Protein AF-A0A929BD60-F1 (afdb_monomer)

Foldseek 3Di:
DDDDLAPVVLVVQLVVQVVVLVVDVVFVKKWKKDWDDDPNDIFIFIRINDDDPCDVPDPDGDDRVVRTDDDDPVRVVVVCCCLPVVDQDKDWDDDPNKTWIWGWDADPNDIMIIITIDDDPDDPPDD

Structure (mmCIF, N/CA/C/O backbone):
data_AF-A0A929BD60-F1
#
_entry.id   AF-A0A929BD60-F1
#
loop_
_atom_site.group_PDB
_atom_site.id
_atom_site.type_symbol
_atom_site.label_atom_id
_atom_site.label_alt_id
_atom_site.label_comp_id
_atom_site.label_asym_id
_atom_site.label_entity_id
_atom_site.label_seq_id
_atom_site.pdbx_PDB_ins_code
_atom_site.Cartn_x
_atom_site.Cartn_y
_atom_site.Cartn_z
_atom_site.occupancy
_atom_site.B_iso_or_equiv
_atom_site.auth_seq_id
_atom_site.auth_comp_id
_atom_site.auth_asym_id
_atom_site.auth_atom_id
_atom_site.pdbx_PDB_model_num
ATOM 1 N N . MET A 1 1 ? 1.551 -8.803 10.650 1.00 61.81 1 MET A N 1
ATOM 2 C CA . MET A 1 1 ? 1.518 -7.328 10.669 1.00 61.81 1 MET A CA 1
ATOM 3 C C . MET A 1 1 ? 0.085 -6.869 10.860 1.00 61.81 1 MET A C 1
ATOM 5 O O . MET A 1 1 ? -0.771 -7.232 10.063 1.00 61.81 1 MET A O 1
ATOM 9 N N . ASN A 1 2 ? -0.184 -6.130 11.936 1.00 77.44 2 ASN A N 1
ATOM 10 C CA . ASN A 1 2 ? -1.469 -5.470 12.154 1.00 77.44 2 ASN A CA 1
ATOM 11 C C . ASN A 1 2 ? -1.287 -4.021 11.723 1.00 77.44 2 ASN A C 1
ATOM 13 O O . ASN A 1 2 ? -0.598 -3.288 12.421 1.00 77.44 2 ASN A O 1
ATOM 17 N N . TYR A 1 3 ? -1.825 -3.646 10.563 1.00 88.81 3 TYR A N 1
ATOM 18 C CA . TYR A 1 3 ? -1.749 -2.261 10.113 1.00 88.81 3 TYR A CA 1
ATOM 19 C C . TYR A 1 3 ? -2.416 -1.334 11.134 1.00 88.81 3 TYR A C 1
ATOM 21 O O . TYR A 1 3 ? -3.535 -1.593 11.579 1.00 88.81 3 TYR A O 1
ATOM 29 N N . SER A 1 4 ? -1.713 -0.263 11.484 1.00 90.56 4 SER A N 1
ATOM 30 C CA . SER A 1 4 ? -2.240 0.883 12.208 1.00 90.56 4 SER A CA 1
ATOM 31 C C . SER A 1 4 ? -1.496 2.120 11.726 1.00 90.56 4 SER A C 1
ATOM 33 O O . SER A 1 4 ? -0.281 2.070 11.548 1.00 90.56 4 SER A O 1
ATOM 35 N N . PHE A 1 5 ? -2.197 3.236 11.520 1.00 91.50 5 PHE A N 1
ATOM 36 C CA . PHE A 1 5 ? -1.545 4.498 11.173 1.00 91.50 5 PHE A CA 1
ATOM 37 C C . PHE A 1 5 ? -0.968 5.158 12.436 1.00 91.50 5 PHE A C 1
ATOM 39 O O . PHE A 1 5 ? -1.465 6.180 12.907 1.00 91.50 5 PHE A O 1
ATOM 46 N N . THR A 1 6 ? 0.050 4.532 13.024 1.00 90.81 6 THR A N 1
ATOM 47 C CA . THR A 1 6 ? 0.807 5.052 14.169 1.00 90.81 6 THR A CA 1
ATOM 48 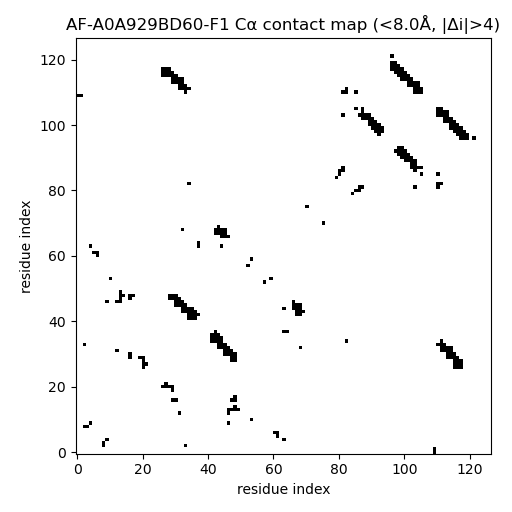C C . THR A 1 6 ? 2.265 5.222 13.790 1.00 90.81 6 THR A C 1
ATOM 50 O O . THR A 1 6 ? 2.789 4.501 12.945 1.00 90.81 6 THR A O 1
ATOM 53 N N . GLU A 1 7 ? 2.936 6.159 14.450 1.00 86.62 7 GLU A N 1
ATOM 54 C CA . GLU A 1 7 ? 4.363 6.403 14.254 1.00 86.62 7 GLU A CA 1
ATOM 55 C C . GLU A 1 7 ? 5.198 5.132 14.456 1.00 86.62 7 GLU A C 1
ATOM 57 O O . GLU A 1 7 ? 6.004 4.788 13.599 1.00 86.62 7 GLU A O 1
ATOM 62 N N . ASN A 1 8 ? 4.915 4.365 15.516 1.00 88.19 8 ASN A N 1
ATOM 63 C CA . ASN A 1 8 ? 5.600 3.101 15.785 1.00 88.19 8 ASN A CA 1
ATOM 64 C C . ASN A 1 8 ? 5.463 2.100 14.628 1.00 88.19 8 ASN A C 1
ATOM 66 O O . ASN A 1 8 ? 6.453 1.527 14.189 1.00 88.19 8 ASN A O 1
ATOM 70 N N . TRP A 1 9 ? 4.250 1.917 14.090 1.00 90.50 9 TRP A N 1
ATOM 71 C CA . TRP A 1 9 ? 4.035 0.991 12.975 1.00 90.50 9 TRP A CA 1
ATOM 72 C C . TRP A 1 9 ? 4.748 1.456 11.701 1.00 90.50 9 TRP A C 1
ATOM 74 O O . TRP A 1 9 ? 5.292 0.637 10.959 1.00 90.50 9 TRP A O 1
ATOM 84 N N . ILE A 1 10 ? 4.747 2.767 11.448 1.00 90.12 10 ILE A N 1
ATOM 85 C CA . ILE A 1 10 ? 5.425 3.374 10.299 1.00 90.12 10 ILE A CA 1
ATOM 86 C C . ILE A 1 10 ? 6.940 3.164 10.410 1.00 90.12 10 ILE A C 1
ATOM 88 O O . ILE A 1 10 ? 7.539 2.715 9.437 1.00 90.12 10 ILE A O 1
ATOM 92 N N . ASN A 1 11 ? 7.529 3.415 11.583 1.00 87.31 11 ASN A N 1
ATOM 93 C CA . ASN A 1 11 ? 8.962 3.238 11.835 1.00 87.31 11 ASN A CA 1
ATOM 94 C C . ASN A 1 11 ? 9.385 1.767 11.719 1.00 87.31 11 ASN A C 1
ATOM 96 O O . ASN A 1 11 ? 10.304 1.455 10.968 1.00 87.31 11 ASN A O 1
ATOM 100 N N . GLU A 1 12 ? 8.666 0.847 12.369 1.00 89.00 12 GLU A N 1
ATOM 101 C CA . GLU A 1 12 ? 8.934 -0.595 12.254 1.00 89.00 12 GLU A CA 1
ATOM 102 C C . GLU A 1 12 ? 8.835 -1.078 10.797 1.00 89.00 12 GLU A C 1
ATOM 104 O O . GLU A 1 12 ? 9.649 -1.876 10.327 1.00 89.00 12 GLU A O 1
ATOM 109 N N . THR A 1 13 ? 7.834 -0.593 10.055 1.00 90.25 13 THR A N 1
ATOM 110 C CA . THR A 1 13 ? 7.652 -0.959 8.645 1.00 90.25 13 THR A CA 1
ATOM 111 C C . THR A 1 13 ? 8.774 -0.398 7.774 1.00 90.25 13 THR A C 1
ATOM 113 O O . THR A 1 13 ? 9.263 -1.112 6.898 1.00 90.25 13 THR A O 1
ATOM 116 N N . ASP A 1 14 ? 9.213 0.841 8.011 1.00 88.62 14 ASP A N 1
ATOM 117 C CA . ASP A 1 14 ? 10.344 1.450 7.302 1.00 88.62 14 ASP A CA 1
ATOM 118 C C . ASP A 1 14 ? 11.640 0.655 7.514 1.00 88.62 14 ASP A C 1
ATOM 120 O O . ASP A 1 14 ? 12.310 0.308 6.538 1.00 88.62 14 ASP A O 1
ATOM 124 N N . GLU A 1 15 ? 11.947 0.277 8.759 1.00 87.75 15 GLU A N 1
ATOM 125 C CA . GLU A 1 15 ? 13.126 -0.527 9.095 1.00 87.75 15 GLU A CA 1
ATOM 126 C C . GLU A 1 15 ? 13.115 -1.887 8.389 1.00 87.75 15 GLU A C 1
ATOM 128 O O . GLU A 1 15 ? 14.107 -2.278 7.765 1.00 87.75 15 GLU A O 1
ATOM 133 N N . ILE A 1 16 ? 11.978 -2.592 8.417 1.00 88.81 16 ILE A N 1
ATOM 134 C CA . ILE A 1 16 ? 11.823 -3.883 7.734 1.00 88.81 16 ILE A CA 1
ATOM 135 C C . ILE A 1 16 ? 12.024 -3.718 6.224 1.00 88.81 16 ILE A C 1
ATOM 137 O O . ILE A 1 16 ? 12.772 -4.483 5.612 1.00 88.81 16 ILE A O 1
ATOM 141 N N . LEU A 1 17 ? 11.393 -2.716 5.607 1.00 89.25 17 LEU A N 1
ATOM 142 C CA . LEU A 1 17 ? 11.528 -2.454 4.172 1.00 89.25 17 LEU A CA 1
ATOM 143 C C . LEU A 1 17 ? 12.964 -2.062 3.786 1.00 89.25 17 LEU A C 1
ATOM 145 O O . LEU A 1 17 ? 13.457 -2.477 2.734 1.00 89.25 17 LEU A O 1
ATOM 149 N N . ASN A 1 18 ? 13.659 -1.308 4.639 1.00 86.44 18 ASN A N 1
ATOM 150 C CA . ASN A 1 18 ? 15.065 -0.946 4.463 1.00 86.44 18 ASN A CA 1
ATOM 151 C C . ASN A 1 18 ? 15.969 -2.189 4.486 1.00 86.44 18 ASN A C 1
ATOM 153 O O . ASN A 1 18 ? 16.839 -2.342 3.631 1.00 86.44 18 ASN A O 1
ATOM 157 N N . ILE A 1 19 ? 15.743 -3.115 5.422 1.00 86.44 19 ILE A N 1
ATOM 158 C CA . ILE A 1 19 ? 16.487 -4.382 5.483 1.00 86.44 19 ILE A CA 1
ATOM 159 C C . ILE A 1 19 ? 16.204 -5.231 4.237 1.00 86.44 19 ILE A C 1
ATOM 161 O O . ILE A 1 19 ? 17.138 -5.707 3.587 1.00 86.44 19 ILE A O 1
ATOM 165 N N . LEU A 1 20 ? 14.930 -5.399 3.869 1.00 85.50 20 LEU A N 1
ATOM 166 C CA . LEU A 1 20 ? 14.529 -6.204 2.711 1.00 85.50 20 LEU A CA 1
ATOM 167 C C . LEU A 1 20 ? 15.113 -5.662 1.400 1.00 85.50 20 LEU A C 1
ATOM 169 O O . LEU A 1 20 ? 15.674 -6.433 0.620 1.00 85.50 20 LEU A O 1
ATOM 173 N N . SER A 1 21 ? 15.047 -4.345 1.185 1.00 84.00 21 SER A N 1
ATOM 174 C CA . SER A 1 21 ? 15.604 -3.702 -0.016 1.00 84.00 21 SER A CA 1
ATOM 175 C C . SER A 1 21 ? 17.127 -3.844 -0.111 1.00 84.00 21 SER A C 1
ATOM 177 O O . SER A 1 21 ? 17.665 -3.982 -1.207 1.00 84.00 21 SER A O 1
ATOM 179 N N . LYS A 1 22 ? 17.837 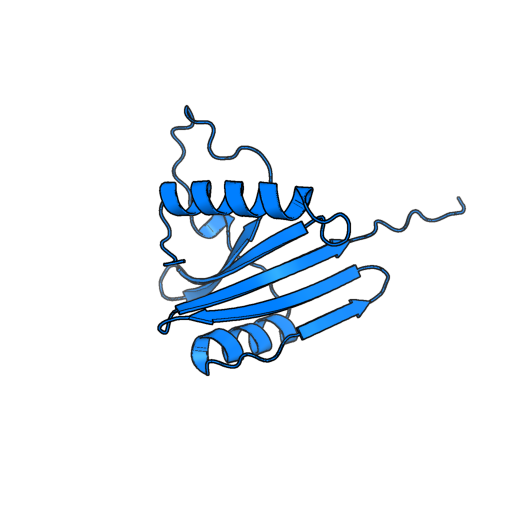-3.885 1.025 1.00 83.69 22 LYS A N 1
ATOM 180 C CA . LYS A 1 22 ? 19.290 -4.129 1.069 1.00 83.69 22 LYS A CA 1
ATOM 181 C C . LYS A 1 22 ? 19.671 -5.600 0.908 1.00 83.69 22 LYS A C 1
ATOM 183 O O . LYS A 1 22 ? 20.788 -5.892 0.490 1.00 83.69 22 LYS A O 1
ATOM 188 N N . THR A 1 23 ? 18.764 -6.519 1.232 1.00 83.25 23 THR A N 1
ATOM 189 C CA . THR A 1 23 ? 19.026 -7.965 1.185 1.00 83.25 23 THR A CA 1
ATOM 190 C C . THR A 1 23 ? 18.916 -8.522 -0.237 1.00 83.25 23 THR A C 1
ATOM 192 O O . THR A 1 23 ? 19.630 -9.463 -0.580 1.00 83.25 23 THR A O 1
ATOM 195 N N . ASN A 1 24 ? 18.066 -7.942 -1.094 1.00 70.88 24 ASN A N 1
ATOM 196 C CA . ASN A 1 24 ? 17.860 -8.425 -2.460 1.00 70.88 24 ASN A CA 1
ATOM 197 C C . ASN A 1 24 ? 18.077 -7.328 -3.515 1.00 70.88 24 ASN A C 1
ATOM 199 O O . ASN A 1 24 ? 17.262 -6.424 -3.678 1.00 70.88 24 ASN A O 1
ATOM 203 N N . LYS A 1 25 ? 19.149 -7.471 -4.307 1.00 71.62 25 LYS A N 1
ATOM 204 C CA . LYS A 1 25 ? 19.523 -6.523 -5.371 1.00 71.62 25 LYS A CA 1
ATOM 205 C C . LYS A 1 25 ? 18.501 -6.413 -6.508 1.00 71.62 25 LYS A C 1
ATOM 207 O O . LYS A 1 25 ? 18.540 -5.430 -7.239 1.00 71.62 25 LYS A O 1
ATOM 212 N N . HIS A 1 26 ? 17.619 -7.397 -6.680 1.00 70.50 26 HIS A N 1
ATOM 213 C CA . HIS A 1 26 ? 16.620 -7.395 -7.753 1.00 70.50 26 HIS A CA 1
ATOM 214 C C . HIS A 1 26 ? 15.390 -6.539 -7.439 1.00 70.50 26 HIS A C 1
ATOM 216 O O . HIS A 1 26 ? 14.608 -6.262 -8.343 1.00 70.50 26 HIS A O 1
ATOM 222 N N . PHE A 1 27 ? 15.223 -6.100 -6.187 1.00 68.56 27 PHE A N 1
ATOM 223 C CA . PHE A 1 27 ? 14.066 -5.312 -5.770 1.00 68.56 27 PHE A CA 1
ATOM 224 C C . PHE A 1 27 ? 14.485 -4.092 -4.938 1.00 68.56 27 PHE A C 1
ATOM 226 O O . PHE A 1 27 ? 14.262 -4.051 -3.726 1.00 68.56 27 PHE A O 1
ATOM 233 N N . PRO A 1 28 ? 15.096 -3.076 -5.573 1.00 71.62 28 PRO A N 1
ATOM 234 C CA . PRO A 1 28 ? 15.609 -1.904 -4.867 1.00 71.62 28 PRO A CA 1
ATOM 235 C C . PRO A 1 28 ? 14.498 -1.040 -4.256 1.00 71.62 28 PRO A C 1
ATOM 237 O O . PRO A 1 28 ? 14.768 -0.223 -3.372 1.00 71.62 28 PRO A O 1
ATOM 240 N N . HIS A 1 29 ? 13.254 -1.158 -4.728 1.00 85.00 29 HIS A N 1
ATOM 241 C CA . HIS A 1 29 ? 12.127 -0.392 -4.209 1.00 85.00 29 HIS A CA 1
ATOM 242 C C . HIS A 1 29 ? 11.024 -1.332 -3.758 1.00 85.00 29 HIS A C 1
ATOM 244 O O . HIS A 1 29 ? 10.374 -1.983 -4.568 1.00 85.00 29 HIS A O 1
ATOM 250 N N . ILE A 1 30 ? 10.825 -1.381 -2.443 1.00 89.44 30 ILE A N 1
ATOM 251 C CA . ILE A 1 30 ? 9.809 -2.205 -1.797 1.00 89.44 30 ILE A CA 1
ATOM 252 C C . ILE A 1 30 ? 8.914 -1.282 -0.985 1.00 89.44 30 ILE A C 1
ATOM 254 O O . ILE A 1 30 ? 9.397 -0.400 -0.271 1.00 89.44 30 ILE A O 1
ATOM 258 N N . SER A 1 31 ? 7.610 -1.483 -1.114 1.00 92.56 31 SER A N 1
ATOM 259 C CA . SER A 1 31 ? 6.591 -0.747 -0.384 1.00 92.56 31 SER A CA 1
ATOM 260 C C . SER A 1 31 ? 5.536 -1.695 0.180 1.00 92.56 31 SER A C 1
ATOM 262 O O . SER A 1 31 ? 5.256 -2.741 -0.398 1.00 92.56 31 SER A O 1
ATOM 264 N N . VAL A 1 32 ? 4.911 -1.312 1.287 1.00 94.81 32 VAL A N 1
ATOM 265 C CA . VAL A 1 32 ? 3.686 -1.935 1.793 1.00 94.81 32 VAL A CA 1
ATOM 266 C C . VAL A 1 32 ? 2.508 -1.067 1.384 1.00 94.81 32 VAL A C 1
ATOM 268 O O . VAL A 1 32 ? 2.478 0.124 1.686 1.00 94.81 32 VAL A O 1
ATOM 271 N N . ILE A 1 33 ? 1.524 -1.664 0.722 1.00 96.44 33 ILE A N 1
ATOM 272 C CA . ILE A 1 33 ? 0.250 -1.029 0.405 1.00 96.44 33 ILE A CA 1
ATOM 273 C C . ILE A 1 33 ? -0.814 -1.566 1.354 1.00 96.44 33 ILE A C 1
ATOM 275 O O . ILE A 1 33 ? -0.926 -2.776 1.573 1.00 96.44 33 ILE A O 1
ATOM 279 N N . VAL A 1 34 ? -1.626 -0.658 1.882 1.00 96.00 34 VAL A N 1
ATOM 280 C CA . VAL A 1 34 ? -2.793 -0.961 2.714 1.00 96.00 34 VAL A CA 1
ATOM 281 C C . VAL A 1 34 ? -4.001 -0.175 2.220 1.00 96.00 34 VAL A C 1
ATOM 283 O O . VAL A 1 34 ? -3.860 0.868 1.578 1.00 96.00 34 VAL A O 1
ATOM 286 N N . LYS A 1 35 ? -5.198 -0.656 2.548 1.00 95.44 35 LYS A N 1
ATOM 287 C CA . LYS A 1 35 ? -6.438 0.099 2.371 1.00 95.44 35 LYS A CA 1
ATOM 288 C C . LYS A 1 35 ? -6.739 0.913 3.626 1.00 95.44 35 LYS A C 1
ATOM 290 O O . LYS A 1 35 ? -6.629 0.395 4.733 1.00 95.44 35 LYS A O 1
ATOM 295 N N . ASP A 1 36 ? -7.136 2.166 3.441 1.00 95.12 36 ASP A N 1
ATOM 296 C CA . ASP A 1 36 ? -7.499 3.086 4.522 1.00 95.12 36 ASP A CA 1
ATOM 297 C C . ASP A 1 36 ? -8.554 4.099 4.029 1.00 95.12 36 ASP A C 1
ATOM 299 O O . ASP A 1 36 ? -9.017 4.035 2.886 1.00 95.12 36 ASP A O 1
ATOM 303 N N . SER A 1 37 ? -8.940 5.039 4.885 1.00 93.44 37 SER A N 1
ATOM 304 C CA . SER A 1 37 ? -9.796 6.172 4.562 1.00 93.44 37 SER A CA 1
ATOM 305 C C . SER A 1 37 ? -9.273 7.491 5.145 1.00 93.44 37 SER A C 1
ATOM 307 O O . SER A 1 37 ? -8.623 7.544 6.198 1.00 93.44 37 SER A O 1
ATOM 309 N N . ILE A 1 38 ? -9.571 8.577 4.431 1.00 92.94 38 ILE A N 1
ATOM 310 C CA . ILE A 1 38 ? -9.431 9.970 4.878 1.00 92.94 38 ILE A CA 1
ATOM 311 C C . ILE A 1 38 ? -10.763 10.646 4.564 1.00 92.94 38 ILE A C 1
ATOM 313 O O . ILE A 1 38 ? -11.197 10.567 3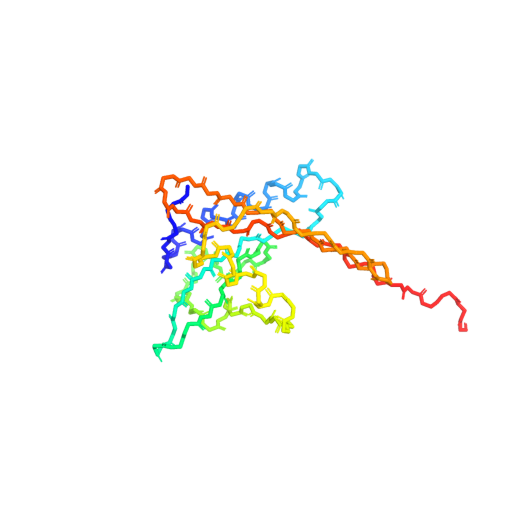.419 1.00 92.94 38 ILE A O 1
ATOM 317 N N . ASP A 1 39 ? -11.402 11.274 5.552 1.00 91.00 39 ASP A N 1
ATOM 318 C CA . ASP A 1 39 ? -12.686 11.976 5.379 1.00 91.00 39 ASP A CA 1
ATOM 319 C C . ASP A 1 39 ? -13.720 11.106 4.620 1.00 91.00 39 ASP A C 1
ATOM 321 O O . ASP A 1 39 ? -14.230 11.485 3.569 1.00 91.00 39 ASP A O 1
ATOM 325 N N . ASP A 1 40 ? -13.912 9.862 5.087 1.00 90.38 40 ASP A N 1
ATOM 326 C CA . ASP A 1 40 ? -14.766 8.803 4.502 1.00 90.38 40 ASP A CA 1
ATOM 327 C C . ASP A 1 40 ? -14.423 8.334 3.075 1.00 90.38 40 ASP A C 1
ATOM 329 O O . ASP A 1 40 ? -14.988 7.362 2.562 1.00 90.38 40 ASP A O 1
ATOM 333 N N . SER A 1 41 ? -13.415 8.934 2.449 1.00 92.88 41 SER A N 1
ATOM 334 C CA . SER A 1 41 ? -12.928 8.533 1.134 1.00 92.88 41 SER A CA 1
ATOM 335 C C . SER A 1 41 ? -11.990 7.335 1.257 1.00 92.88 41 SER A C 1
ATOM 337 O O . SER A 1 41 ? -10.876 7.451 1.773 1.00 92.88 41 SER A O 1
ATOM 339 N N . LYS A 1 42 ? -12.433 6.169 0.768 1.00 93.88 42 LYS A N 1
ATOM 340 C CA . LYS A 1 42 ? -11.619 4.943 0.700 1.00 93.88 42 LYS A CA 1
ATOM 341 C C . LYS A 1 42 ? -10.483 5.117 -0.304 1.00 93.88 42 LYS A C 1
ATOM 343 O O . LYS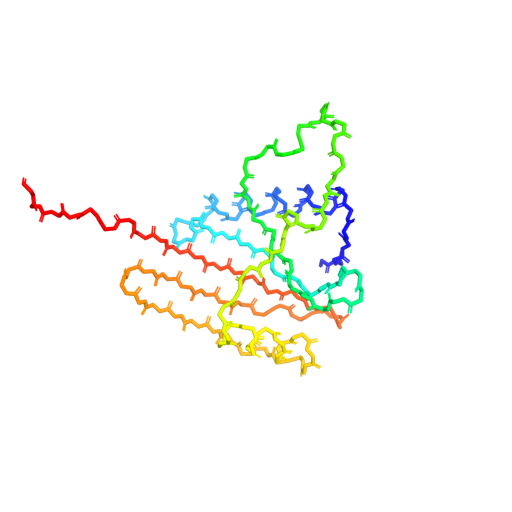 A 1 42 ? -10.712 5.459 -1.462 1.00 93.88 42 LYS A O 1
ATOM 348 N N . LEU A 1 43 ? -9.265 4.832 0.130 1.00 95.31 43 LEU A N 1
ATOM 349 C CA . LEU A 1 43 ? -8.055 4.977 -0.669 1.00 95.31 43 LEU A CA 1
ATOM 350 C C . LEU A 1 43 ? -6.998 3.957 -0.250 1.00 95.31 43 LEU A C 1
ATOM 352 O O . LEU A 1 43 ? -7.197 3.154 0.664 1.00 95.31 43 LEU A O 1
ATOM 356 N N . PHE A 1 44 ? -5.864 3.993 -0.939 1.00 97.12 44 PHE A N 1
ATOM 357 C CA . PHE A 1 44 ? -4.710 3.170 -0.614 1.00 97.12 44 PHE A CA 1
ATOM 358 C C . PHE A 1 44 ? -3.585 4.044 -0.082 1.00 97.12 44 PHE A C 1
ATOM 360 O O . PHE A 1 44 ? -3.338 5.133 -0.607 1.00 97.12 44 PHE A O 1
ATOM 367 N N . LEU A 1 45 ? -2.901 3.554 0.944 1.00 96.06 45 LEU A N 1
ATOM 368 C CA . LEU A 1 45 ? -1.677 4.157 1.450 1.00 96.06 45 LEU A CA 1
ATOM 369 C C . LEU A 1 45 ? -0.494 3.265 1.086 1.00 96.06 45 LEU A C 1
ATOM 371 O O . LEU A 1 45 ? -0.585 2.046 1.217 1.00 96.06 45 LEU A O 1
ATOM 375 N N . GLY A 1 46 ? 0.590 3.876 0.615 1.00 94.81 46 GLY A N 1
ATOM 376 C CA . GLY A 1 46 ? 1.849 3.222 0.287 1.00 94.81 46 GLY A CA 1
ATOM 377 C C . GLY A 1 46 ? 2.953 3.679 1.235 1.00 94.81 46 GLY A C 1
ATOM 378 O O . GLY A 1 46 ? 3.267 4.866 1.304 1.00 94.81 46 GLY A O 1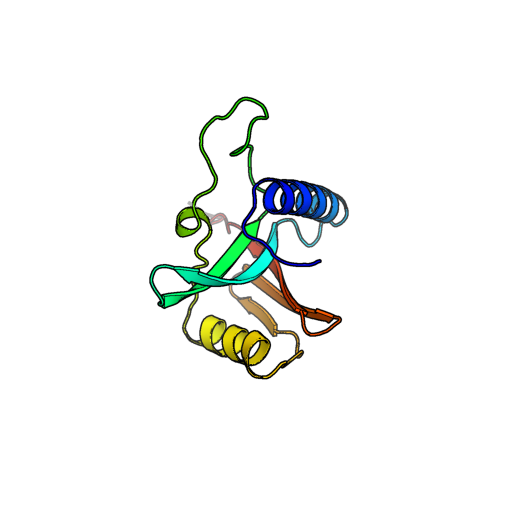
ATOM 379 N N . PHE A 1 47 ? 3.556 2.731 1.943 1.00 92.31 47 PHE A N 1
ATOM 380 C CA . PHE A 1 47 ? 4.696 2.949 2.828 1.00 92.31 47 PHE A CA 1
ATOM 381 C C . PHE A 1 47 ? 5.929 2.378 2.155 1.00 92.31 47 PHE A C 1
ATOM 383 O O . PHE A 1 47 ? 5.960 1.188 1.866 1.00 92.31 47 PHE A O 1
ATOM 390 N N . ARG A 1 48 ? 6.928 3.207 1.882 1.00 86.88 48 ARG A N 1
ATOM 391 C CA . ARG A 1 48 ? 8.171 2.804 1.224 1.00 86.88 48 ARG A CA 1
ATOM 392 C C . ARG A 1 48 ? 9.338 3.167 2.121 1.00 86.88 48 ARG A C 1
ATOM 394 O O . ARG A 1 48 ? 9.277 4.200 2.780 1.00 86.88 48 ARG A O 1
ATOM 401 N N . SER A 1 49 ? 10.412 2.383 2.048 1.00 74.38 49 SER A N 1
ATOM 402 C CA . SER A 1 49 ? 11.687 2.811 2.615 1.00 74.38 49 SER A CA 1
ATOM 403 C C . SER A 1 49 ? 12.246 3.995 1.823 1.00 74.38 49 SER A C 1
ATOM 405 O O . SER A 1 49 ? 12.736 3.831 0.699 1.00 74.38 49 SER A O 1
ATOM 407 N N . TYR A 1 50 ? 12.090 5.210 2.350 1.00 64.69 50 TYR A N 1
ATOM 408 C CA . TYR A 1 50 ? 12.744 6.398 1.806 1.00 64.69 50 TYR A CA 1
ATOM 409 C C . TYR A 1 50 ? 12.904 7.493 2.868 1.00 64.69 50 TYR A C 1
ATOM 411 O O . TYR A 1 50 ? 11.926 8.075 3.323 1.00 64.69 50 TYR A O 1
ATOM 419 N N . TYR A 1 51 ? 14.171 7.774 3.194 1.00 47.31 51 TYR A N 1
ATOM 420 C CA . TYR A 1 51 ? 14.700 8.970 3.858 1.00 47.31 51 TYR A CA 1
ATOM 421 C C . TYR A 1 51 ? 13.828 9.607 4.955 1.00 47.31 51 TYR A C 1
ATOM 423 O O . TYR A 1 51 ? 13.053 10.521 4.697 1.00 47.31 51 TYR A O 1
ATOM 431 N N . GLY A 1 52 ? 14.087 9.217 6.206 1.00 49.09 52 GLY A N 1
ATOM 432 C CA . GLY A 1 52 ? 14.344 10.167 7.298 1.00 49.09 52 GLY A CA 1
ATOM 433 C C . GLY A 1 52 ? 13.246 11.164 7.681 1.00 49.09 52 GLY A C 1
ATOM 434 O O . GLY A 1 52 ? 13.569 12.179 8.288 1.00 49.09 52 GLY A O 1
ATOM 435 N N . TYR A 1 53 ? 11.977 10.915 7.354 1.00 50.75 53 TYR A N 1
ATOM 436 C CA . TYR A 1 53 ? 10.879 11.816 7.739 1.00 50.75 53 TYR A CA 1
ATOM 437 C C . TYR A 1 53 ? 10.495 11.747 9.218 1.00 50.75 53 TYR A C 1
ATOM 439 O O . TYR A 1 53 ? 9.664 12.529 9.663 1.00 50.75 53 TYR A O 1
ATOM 447 N N . LEU A 1 54 ? 11.089 10.822 9.965 1.00 53.12 54 LEU A N 1
ATOM 448 C CA . LEU A 1 54 ? 10.951 10.721 11.408 1.00 53.12 54 LEU A CA 1
ATOM 449 C C . LEU A 1 54 ? 12.366 10.583 11.972 1.00 53.12 54 LEU A C 1
ATOM 451 O O . LEU A 1 54 ? 12.816 9.512 12.366 1.00 53.12 54 LEU A O 1
ATOM 455 N N . SER A 1 55 ? 13.127 11.682 11.922 1.00 54.00 55 SER A N 1
ATOM 456 C CA . SER A 1 55 ? 14.241 11.833 12.859 1.00 54.00 55 SER A CA 1
ATOM 457 C C . SER A 1 55 ? 13.671 11.626 14.261 1.00 54.00 55 SER A C 1
ATOM 459 O O . SER A 1 55 ? 12.585 12.117 14.549 1.00 54.00 55 SER A O 1
ATOM 461 N N . VAL A 1 56 ? 14.393 10.940 15.145 1.00 55.75 56 VAL A N 1
ATOM 462 C CA . VAL A 1 56 ? 13.972 10.699 16.542 1.00 55.75 56 VAL A CA 1
ATOM 463 C C . VAL A 1 56 ? 13.671 12.017 17.292 1.00 55.75 56 VAL A C 1
ATOM 465 O O . VAL A 1 56 ? 13.018 12.014 18.329 1.00 55.75 56 VAL A O 1
ATOM 468 N N . ASN A 1 57 ? 14.106 13.155 16.732 1.00 58.72 57 ASN A N 1
ATOM 469 C CA . ASN A 1 57 ? 13.872 14.507 17.236 1.00 58.72 57 ASN A CA 1
ATOM 470 C C . ASN A 1 57 ? 12.856 15.325 16.409 1.00 58.72 57 ASN A C 1
ATOM 472 O O . ASN A 1 57 ? 12.714 16.526 16.645 1.00 58.72 57 ASN A O 1
ATOM 476 N N . ASP A 1 58 ? 12.196 14.734 15.411 1.00 62.41 58 ASP A N 1
ATOM 477 C CA . ASP A 1 58 ? 11.169 15.419 14.629 1.00 62.41 58 ASP A CA 1
ATOM 478 C C . ASP A 1 58 ? 9.849 15.443 15.414 1.00 62.41 58 ASP A C 1
ATOM 480 O O . ASP A 1 58 ? 9.326 14.418 15.840 1.00 62.41 58 ASP A O 1
ATOM 484 N N . THR A 1 59 ? 9.303 16.637 15.625 1.00 68.69 59 THR A N 1
ATOM 485 C CA . THR A 1 59 ? 8.000 16.828 16.287 1.00 68.69 59 THR A CA 1
ATOM 486 C C . THR A 1 59 ? 6.832 16.751 15.300 1.00 68.69 59 THR A C 1
ATOM 488 O O . THR A 1 59 ? 5.665 16.827 15.701 1.00 68.69 59 THR A O 1
ATOM 491 N N . ILE A 1 60 ? 7.116 16.598 14.002 1.00 72.75 60 ILE A N 1
ATOM 492 C CA . ILE A 1 60 ? 6.106 16.518 12.951 1.00 72.75 60 ILE A CA 1
ATOM 493 C C . ILE A 1 60 ? 5.480 15.124 12.945 1.00 72.75 60 ILE A C 1
ATOM 495 O O . ILE A 1 60 ? 6.059 14.140 12.492 1.00 72.75 60 ILE A O 1
ATOM 499 N N . LYS A 1 61 ? 4.219 15.060 13.374 1.00 80.81 61 LYS A N 1
ATOM 500 C CA . LYS A 1 61 ? 3.433 13.826 13.328 1.00 80.81 61 LYS A CA 1
ATOM 501 C C . LYS A 1 61 ? 3.218 13.353 11.881 1.00 80.81 61 LYS A C 1
ATOM 503 O O . LYS A 1 61 ? 3.007 14.175 10.980 1.00 80.81 61 LYS A O 1
ATOM 508 N N . PRO A 1 62 ? 3.192 12.032 11.633 1.00 84.94 62 PRO A N 1
ATOM 509 C CA . PRO A 1 62 ? 2.858 11.501 10.320 1.00 84.94 62 PRO A CA 1
ATOM 510 C C . PRO A 1 62 ? 1.422 11.884 9.936 1.00 84.94 62 PRO A C 1
ATOM 512 O O . PRO A 1 62 ? 0.490 11.810 10.736 1.00 84.94 62 PRO A O 1
ATOM 515 N N . HIS A 1 63 ? 1.230 12.268 8.675 1.00 89.44 63 HIS A N 1
ATOM 516 C CA . HIS A 1 63 ? -0.076 12.630 8.124 1.00 89.44 63 HIS A CA 1
ATOM 517 C C . HIS A 1 63 ? -0.424 11.706 6.958 1.00 89.44 63 HIS A C 1
ATOM 519 O O . HIS A 1 63 ? 0.323 11.666 5.980 1.00 89.44 63 HIS A O 1
ATOM 525 N N . LYS A 1 64 ? -1.584 11.027 7.010 1.00 91.44 64 LYS A N 1
ATOM 526 C CA . LYS A 1 64 ? -2.031 10.058 5.981 1.00 91.44 64 LYS A CA 1
ATOM 527 C C . LYS A 1 64 ? -1.931 10.597 4.551 1.00 91.44 64 LYS A C 1
ATOM 529 O O . LYS A 1 64 ? -1.551 9.865 3.645 1.00 91.44 64 LYS A O 1
ATOM 534 N N . LYS A 1 65 ? -2.191 11.897 4.357 1.00 91.25 65 LYS A N 1
ATOM 535 C CA . LYS A 1 65 ? -2.104 12.581 3.053 1.00 91.25 65 LYS A CA 1
ATOM 536 C C . LYS A 1 65 ? -0.731 12.444 2.375 1.00 91.25 65 LYS A C 1
ATOM 538 O O . LYS A 1 65 ? -0.676 12.435 1.151 1.00 91.25 65 LYS A O 1
ATOM 543 N N . LYS A 1 66 ? 0.355 12.289 3.144 1.00 89.19 66 LYS A N 1
ATOM 544 C CA . LYS A 1 66 ? 1.717 12.071 2.621 1.00 89.19 66 LYS A CA 1
ATOM 545 C C . LYS A 1 66 ? 1.952 10.647 2.099 1.00 89.19 66 LYS A C 1
ATOM 547 O O . LYS A 1 66 ? 2.899 10.435 1.355 1.00 89.19 66 LYS A O 1
ATOM 552 N N . TYR A 1 67 ? 1.090 9.700 2.465 1.00 92.06 67 TYR A N 1
ATOM 553 C CA . TYR A 1 67 ? 1.215 8.282 2.122 1.00 92.06 67 TYR A CA 1
ATOM 554 C C . TYR A 1 67 ? 0.214 7.844 1.048 1.00 92.06 67 TYR A C 1
ATOM 556 O O . TYR A 1 67 ? 0.177 6.666 0.710 1.00 92.06 67 TYR A O 1
ATOM 564 N N . ILE A 1 68 ? -0.616 8.750 0.512 1.00 94.69 68 ILE A N 1
ATOM 565 C CA . ILE A 1 68 ? -1.624 8.397 -0.497 1.00 94.69 68 ILE A CA 1
ATOM 566 C C . ILE A 1 68 ? -0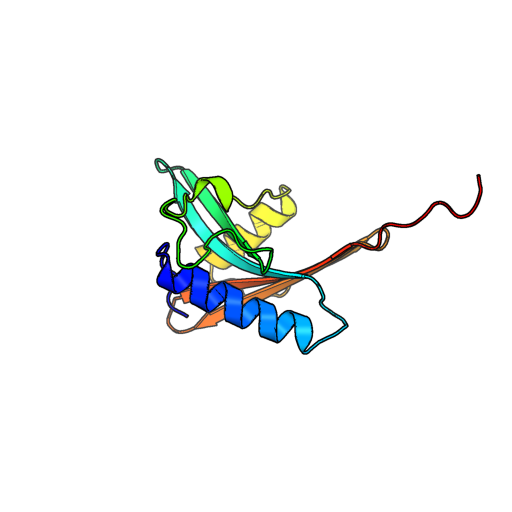.937 7.805 -1.729 1.00 94.69 68 ILE A C 1
ATOM 568 O O . ILE A 1 68 ? -0.161 8.475 -2.415 1.00 94.69 68 ILE A O 1
ATOM 572 N N . LEU A 1 69 ? -1.282 6.556 -2.037 1.00 94.81 69 LEU A N 1
ATOM 573 C CA . LEU A 1 69 ? -0.817 5.869 -3.227 1.00 94.81 69 LEU A CA 1
ATOM 574 C C . LEU A 1 69 ? -1.645 6.316 -4.434 1.00 94.81 69 LEU A C 1
ATOM 576 O O . LEU A 1 69 ? -2.851 6.064 -4.526 1.00 94.81 69 LEU A O 1
ATOM 580 N N . LYS A 1 70 ? -0.976 6.947 -5.397 1.00 94.00 70 LYS A N 1
ATOM 581 C CA . LYS A 1 70 ? -1.558 7.216 -6.713 1.00 94.00 70 LYS A CA 1
ATOM 582 C C . LYS A 1 70 ? -1.616 5.917 -7.507 1.00 94.00 70 LYS A C 1
ATOM 584 O O . LYS A 1 70 ? -0.654 5.161 -7.506 1.00 94.00 70 LYS A O 1
ATOM 589 N N . THR A 1 71 ? -2.744 5.685 -8.171 1.00 94.12 71 THR A N 1
ATOM 590 C CA . THR A 1 71 ? -2.978 4.469 -8.955 1.00 94.12 71 THR A CA 1
ATOM 591 C C . THR A 1 71 ? -3.680 4.768 -10.271 1.00 94.12 71 THR A C 1
ATOM 593 O O . THR A 1 71 ? -4.608 5.593 -10.325 1.00 94.12 71 THR A O 1
ATOM 596 N N . THR A 1 72 ? -3.287 4.050 -11.321 1.00 94.12 72 THR A N 1
ATOM 597 C CA . THR A 1 72 ? -4.077 3.930 -12.552 1.00 94.12 72 THR A CA 1
ATOM 598 C C . THR A 1 72 ? -5.379 3.168 -12.278 1.00 94.12 72 THR A C 1
ATOM 600 O O . THR A 1 72 ? -5.561 2.560 -11.221 1.00 94.12 72 THR A O 1
ATOM 603 N N . LYS A 1 73 ? -6.337 3.199 -13.213 1.00 95.56 73 LYS A N 1
ATOM 604 C CA . LYS A 1 73 ? -7.583 2.427 -13.061 1.00 95.56 73 LYS A CA 1
ATOM 605 C C . LYS A 1 73 ? -7.322 0.913 -12.918 1.00 95.56 73 LYS A C 1
ATOM 607 O O . LYS A 1 73 ? -7.844 0.353 -11.958 1.00 95.56 73 LYS A O 1
ATOM 612 N N . PRO A 1 74 ? -6.494 0.264 -13.765 1.00 94.62 74 PRO A N 1
ATOM 613 C CA . PRO A 1 74 ? -6.187 -1.159 -13.608 1.00 94.62 74 PRO A CA 1
ATOM 614 C C . PRO A 1 74 ? -5.557 -1.510 -12.254 1.00 94.62 74 PRO A C 1
ATOM 616 O O . PRO A 1 74 ? -5.935 -2.506 -11.641 1.00 94.62 74 PRO A O 1
ATOM 619 N N . GLU A 1 75 ? -4.641 -0.679 -11.750 1.00 95.25 75 GLU A N 1
ATOM 620 C CA . GLU A 1 75 ? -4.050 -0.858 -10.415 1.00 95.25 75 GLU A CA 1
ATOM 621 C C . GLU A 1 75 ? -5.093 -0.753 -9.305 1.00 95.25 75 GLU A C 1
ATOM 623 O O . GLU A 1 75 ? -5.142 -1.601 -8.416 1.00 95.25 75 GLU A O 1
ATOM 628 N N . ARG A 1 76 ? -5.944 0.276 -9.366 1.00 96.25 76 ARG A N 1
ATOM 629 C CA . ARG A 1 76 ? -6.995 0.516 -8.373 1.00 96.25 76 ARG A CA 1
ATOM 630 C C . ARG A 1 76 ? -7.998 -0.633 -8.333 1.00 96.25 76 ARG A C 1
ATOM 632 O O . ARG A 1 76 ? -8.360 -1.085 -7.250 1.00 96.25 76 ARG A O 1
ATOM 639 N N . ASP A 1 77 ? -8.420 -1.110 -9.502 1.00 96.12 77 ASP A N 1
ATOM 640 C CA . ASP A 1 77 ? -9.373 -2.212 -9.636 1.00 96.12 77 ASP A CA 1
ATOM 641 C C . ASP A 1 77 ? -8.769 -3.519 -9.086 1.00 96.12 77 ASP A C 1
ATOM 643 O O . ASP A 1 77 ? -9.435 -4.248 -8.351 1.00 96.12 77 ASP A O 1
ATOM 647 N N . TYR A 1 78 ? -7.486 -3.782 -9.355 1.00 96.69 78 TYR A N 1
ATOM 648 C CA . TYR A 1 78 ? -6.754 -4.920 -8.790 1.00 96.69 78 TYR A CA 1
ATOM 649 C C . TYR A 1 78 ? -6.630 -4.848 -7.258 1.00 96.69 78 TYR A C 1
ATOM 651 O O . TYR A 1 78 ? -6.975 -5.806 -6.566 1.00 96.69 78 TYR A O 1
ATOM 659 N N . LEU A 1 79 ? -6.207 -3.707 -6.704 1.00 97.00 79 LEU A N 1
ATOM 660 C CA . LEU A 1 79 ? -6.095 -3.536 -5.252 1.00 97.00 79 LEU A CA 1
ATOM 661 C C . LEU A 1 79 ? -7.461 -3.674 -4.565 1.00 97.00 79 LEU A C 1
ATOM 663 O O . LEU A 1 79 ? -7.560 -4.313 -3.519 1.00 97.00 79 LEU A O 1
ATOM 667 N N . ASN A 1 80 ? -8.534 -3.143 -5.158 1.00 96.25 80 ASN A N 1
ATOM 668 C CA . ASN A 1 80 ? -9.882 -3.324 -4.616 1.00 96.25 80 ASN A CA 1
ATOM 669 C C . ASN A 1 80 ? -10.276 -4.803 -4.537 1.00 96.25 80 ASN A C 1
ATOM 671 O O . ASN A 1 80 ? -10.756 -5.225 -3.487 1.00 96.25 80 ASN A O 1
ATOM 675 N N . LYS A 1 81 ? -10.003 -5.609 -5.573 1.00 95.88 81 LYS A N 1
ATOM 676 C CA . LYS A 1 81 ? -10.256 -7.061 -5.524 1.00 95.88 81 LYS A CA 1
ATOM 677 C C . LYS A 1 81 ? -9.547 -7.718 -4.341 1.00 95.88 81 LYS A C 1
ATOM 679 O O . LYS A 1 81 ? -10.169 -8.490 -3.612 1.00 95.88 81 LYS A O 1
ATOM 684 N N . ILE A 1 82 ? -8.282 -7.369 -4.105 1.00 95.56 82 ILE A N 1
ATOM 685 C CA . ILE A 1 82 ? -7.507 -7.909 -2.981 1.00 95.56 82 ILE A CA 1
ATOM 686 C C . ILE A 1 82 ? -8.154 -7.547 -1.647 1.00 95.56 82 ILE A C 1
ATOM 688 O O . ILE A 1 82 ? -8.476 -8.423 -0.846 1.00 95.56 82 ILE A O 1
ATOM 692 N N . PHE A 1 83 ? -8.383 -6.256 -1.409 1.00 94.56 83 PHE A N 1
ATOM 693 C CA . PHE A 1 83 ? -8.820 -5.779 -0.099 1.00 94.56 83 PHE A CA 1
ATOM 694 C C . PHE A 1 83 ? -10.309 -6.011 0.192 1.00 94.56 83 PHE A C 1
ATOM 696 O O . PHE A 1 83 ? -10.688 -6.042 1.360 1.00 94.56 83 PHE A O 1
ATOM 703 N N . GLU A 1 84 ? -11.162 -6.139 -0.826 1.00 92.31 84 GLU A N 1
ATOM 704 C CA . GLU A 1 84 ? -12.613 -6.315 -0.653 1.00 92.31 84 GLU A CA 1
ATOM 705 C C . GLU A 1 84 ? -13.054 -7.767 -0.799 1.00 92.31 84 GLU A C 1
ATOM 707 O O . GLU A 1 84 ? -13.949 -8.207 -0.085 1.00 92.31 84 GLU A O 1
ATOM 712 N N . SER A 1 85 ? -12.424 -8.517 -1.705 1.00 90.19 85 SER A N 1
ATOM 713 C CA . SER A 1 85 ? -12.822 -9.892 -2.033 1.00 90.19 85 SER A CA 1
ATOM 714 C C . SER A 1 85 ? -11.825 -10.943 -1.547 1.00 90.19 85 SER A C 1
ATOM 716 O O . SER A 1 85 ? -12.008 -12.119 -1.840 1.00 90.19 85 SER A O 1
ATOM 718 N N . LYS A 1 86 ? -10.776 -10.544 -0.807 1.00 82.69 86 LYS A N 1
ATOM 719 C CA . LYS A 1 86 ? -9.670 -11.427 -0.385 1.00 82.69 86 LYS A CA 1
ATOM 720 C C . LYS A 1 86 ? -9.004 -12.150 -1.562 1.00 82.69 86 LYS A C 1
ATOM 722 O O . LYS A 1 86 ? -8.509 -13.259 -1.403 1.00 82.69 86 LYS A O 1
ATOM 727 N N . PHE A 1 87 ? -9.012 -11.516 -2.730 1.00 88.94 87 PHE A N 1
ATOM 728 C CA . PHE A 1 87 ? -8.293 -11.990 -3.904 1.00 88.94 87 PHE A CA 1
ATOM 729 C C . PHE A 1 87 ? -6.788 -12.000 -3.610 1.00 88.94 87 PHE A C 1
ATOM 731 O O . PHE A 1 87 ? -6.269 -11.037 -3.043 1.00 88.94 87 PHE A O 1
ATOM 738 N N . ASP A 1 88 ? -6.096 -13.077 -3.961 1.00 91.00 88 ASP A N 1
ATOM 739 C CA . ASP A 1 88 ? -4.692 -13.307 -3.612 1.00 91.00 88 ASP A CA 1
ATOM 740 C C . ASP A 1 88 ? -3.791 -13.564 -4.826 1.00 91.00 88 ASP A C 1
ATOM 742 O O . ASP A 1 88 ? -2.595 -13.811 -4.658 1.00 91.00 88 ASP A O 1
ATOM 746 N N . GLU A 1 89 ? -4.319 -13.435 -6.048 1.00 94.81 89 GLU A N 1
ATOM 747 C CA . GLU A 1 89 ? -3.486 -13.555 -7.239 1.00 94.81 89 GLU A CA 1
ATOM 748 C C . GLU A 1 89 ? -2.472 -12.419 -7.313 1.00 94.81 89 GLU A C 1
ATOM 750 O O . GLU A 1 89 ? -2.770 -11.244 -7.086 1.00 94.81 89 GLU A O 1
ATOM 755 N N . ILE A 1 90 ? -1.260 -12.801 -7.684 1.00 95.06 90 ILE A N 1
ATOM 756 C CA . ILE A 1 90 ? -0.133 -11.907 -7.887 1.00 95.06 90 ILE A CA 1
ATOM 757 C C . ILE A 1 90 ? -0.311 -11.163 -9.211 1.00 95.06 90 ILE A C 1
ATOM 759 O O . ILE A 1 90 ? -0.659 -11.755 -10.232 1.00 95.06 90 ILE A O 1
ATOM 763 N N . ARG A 1 91 ? 0.024 -9.870 -9.228 1.00 94.75 91 ARG A N 1
ATOM 764 C CA . ARG A 1 91 ? 0.102 -9.075 -10.460 1.00 94.75 91 ARG A CA 1
ATOM 765 C C . ARG A 1 91 ? 1.539 -8.684 -10.747 1.00 94.75 91 ARG A C 1
ATOM 767 O O . ARG A 1 91 ? 2.175 -8.013 -9.940 1.00 94.75 91 ARG A O 1
ATOM 774 N N . PHE A 1 92 ? 2.005 -9.046 -11.933 1.00 92.50 92 PHE A N 1
ATOM 775 C CA . PHE A 1 92 ? 3.290 -8.632 -12.480 1.00 92.50 92 PHE A CA 1
ATOM 776 C C . PHE A 1 92 ? 3.072 -7.823 -13.759 1.00 92.50 92 PHE A C 1
ATOM 778 O O . PHE A 1 92 ? 2.207 -8.156 -14.568 1.00 92.50 92 PHE A O 1
ATOM 785 N N . SER A 1 93 ? 3.857 -6.768 -13.935 1.00 89.81 93 SER A N 1
ATOM 786 C CA . SER A 1 93 ? 3.898 -5.960 -15.148 1.00 89.81 93 SER A CA 1
ATOM 787 C C . SER A 1 93 ? 5.341 -5.571 -15.444 1.00 89.81 93 SER A C 1
ATOM 789 O O . SER A 1 93 ? 6.086 -5.189 -14.542 1.00 89.81 93 SER A O 1
ATOM 791 N N . ALA A 1 94 ? 5.730 -5.664 -16.712 1.00 87.75 94 ALA A N 1
ATOM 792 C CA . ALA A 1 94 ? 7.013 -5.188 -17.204 1.00 87.75 94 ALA A CA 1
ATOM 793 C C . ALA A 1 94 ? 6.783 -4.443 -18.521 1.00 87.75 94 ALA A C 1
ATOM 795 O O . ALA A 1 94 ? 6.342 -5.042 -19.501 1.00 87.75 94 ALA A O 1
ATOM 796 N N . HIS A 1 95 ? 7.055 -3.139 -18.537 1.00 83.75 95 HIS A N 1
ATOM 797 C CA . HIS A 1 95 ? 6.873 -2.292 -19.715 1.00 83.75 95 HIS A CA 1
ATOM 798 C C . HIS A 1 95 ? 7.925 -1.179 -19.744 1.00 83.75 95 HIS A C 1
ATOM 800 O O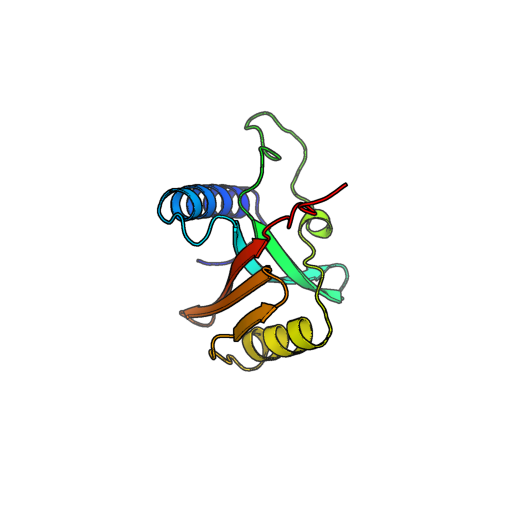 . HIS A 1 95 ? 8.134 -0.496 -18.742 1.00 83.75 95 HIS A O 1
ATOM 806 N N . ASP A 1 96 ? 8.601 -0.993 -20.880 1.00 82.50 96 ASP A N 1
ATOM 807 C CA . ASP A 1 96 ? 9.635 0.038 -21.090 1.00 82.50 96 ASP A CA 1
ATOM 808 C C . ASP A 1 96 ? 10.722 0.098 -19.999 1.00 82.50 96 ASP A C 1
ATOM 810 O O . ASP A 1 96 ? 11.164 1.168 -19.584 1.00 82.50 96 ASP A O 1
ATOM 814 N N . GLY A 1 97 ? 11.144 -1.061 -19.483 1.00 77.31 97 GLY A N 1
ATOM 815 C CA . GLY A 1 97 ? 12.147 -1.128 -18.414 1.00 77.31 97 GLY A CA 1
ATOM 816 C C . GLY A 1 97 ? 11.640 -0.711 -17.027 1.00 77.31 97 GLY A C 1
ATOM 817 O O . GLY A 1 97 ? 12.450 -0.611 -16.104 1.00 77.31 97 GLY A O 1
ATOM 818 N N . ASN A 1 98 ? 10.328 -0.505 -16.874 1.00 82.38 98 ASN A N 1
ATOM 819 C CA . ASN A 1 98 ? 9.647 -0.415 -15.588 1.00 82.38 98 ASN A CA 1
ATOM 820 C C . ASN A 1 98 ? 9.092 -1.785 -15.216 1.00 82.38 98 ASN A C 1
ATOM 822 O O . ASN A 1 98 ? 8.343 -2.384 -15.990 1.00 82.38 98 ASN A O 1
ATOM 826 N N . TYR A 1 99 ? 9.445 -2.251 -14.027 1.00 86.44 99 TYR A N 1
ATOM 827 C CA . TYR A 1 99 ? 8.956 -3.500 -13.463 1.00 86.44 99 TYR A CA 1
ATOM 828 C C . TYR A 1 99 ? 8.086 -3.189 -12.256 1.00 86.44 99 TYR A C 1
ATOM 830 O O . TYR A 1 99 ? 8.480 -2.401 -11.398 1.00 86.44 99 TYR A O 1
ATOM 838 N N . GLU A 1 100 ? 6.924 -3.827 -12.186 1.00 90.31 100 GLU A N 1
ATOM 839 C CA . GLU A 1 100 ? 5.965 -3.701 -11.096 1.00 90.31 100 GLU A CA 1
ATOM 840 C C . GLU A 1 100 ? 5.493 -5.091 -10.680 1.00 90.31 100 GLU A C 1
ATOM 842 O O . GLU A 1 100 ? 5.047 -5.893 -11.504 1.00 90.31 100 GLU A O 1
ATOM 847 N N . PHE A 1 101 ? 5.571 -5.383 -9.388 1.00 92.38 101 PHE A N 1
ATOM 848 C CA . PHE A 1 101 ? 5.163 -6.664 -8.832 1.00 92.38 101 PHE A CA 1
ATOM 849 C C . PHE A 1 101 ? 4.368 -6.444 -7.550 1.00 92.38 101 PHE A C 1
ATOM 851 O O . PHE A 1 101 ? 4.861 -5.857 -6.590 1.00 92.38 101 PHE A O 1
ATOM 858 N N . TYR A 1 102 ? 3.124 -6.912 -7.539 1.00 95.19 102 TYR A N 1
ATOM 859 C CA . TYR A 1 102 ? 2.216 -6.825 -6.406 1.00 95.19 102 TYR A CA 1
ATOM 860 C C . TYR A 1 102 ? 1.9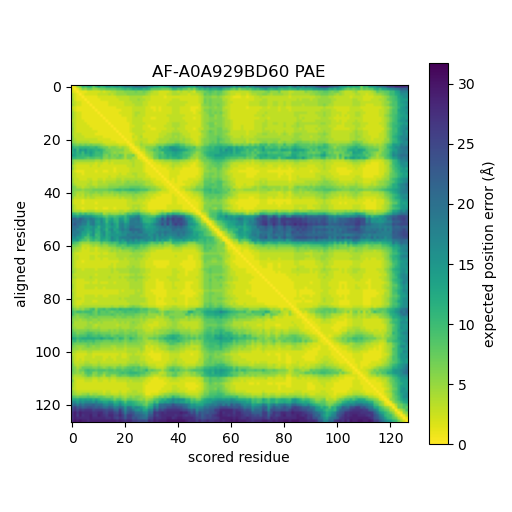88 -8.216 -5.834 1.00 95.19 102 TYR A C 1
ATOM 862 O O . TYR A 1 102 ? 1.414 -9.076 -6.500 1.00 95.19 102 TYR A O 1
ATOM 870 N N . TYR A 1 103 ? 2.373 -8.401 -4.579 1.00 94.31 103 TYR A N 1
ATOM 871 C CA . TYR A 1 103 ? 2.249 -9.654 -3.853 1.00 94.31 103 TYR A CA 1
ATOM 872 C C . TYR A 1 103 ? 1.265 -9.495 -2.684 1.00 94.31 103 TYR A C 1
ATOM 874 O O . TYR A 1 103 ? 1.607 -8.862 -1.675 1.00 94.31 103 TYR A O 1
ATOM 882 N N . PRO A 1 104 ? 0.033 -10.021 -2.797 1.00 95.56 104 PRO A N 1
ATOM 883 C CA . PRO A 1 104 ? -0.931 -10.010 -1.703 1.00 95.56 104 PRO A CA 1
ATOM 884 C C . PRO A 1 104 ? -0.451 -10.882 -0.540 1.00 95.56 104 PRO A C 1
ATOM 886 O O . PRO A 1 104 ? -0.012 -12.013 -0.724 1.00 95.56 104 PRO A O 1
ATOM 889 N N . TYR A 1 105 ? -0.564 -10.374 0.684 1.00 92.38 105 TYR A N 1
ATOM 890 C CA . TYR A 1 105 ? -0.304 -11.141 1.897 1.00 92.38 105 TYR A CA 1
ATOM 891 C C . TYR A 1 105 ? -1.534 -11.109 2.796 1.00 92.38 105 TYR A C 1
ATOM 893 O O . TYR A 1 105 ? -1.876 -10.072 3.374 1.00 92.38 105 TYR A O 1
ATOM 901 N N . ILE A 1 106 ? -2.190 -12.264 2.919 1.00 90.94 106 ILE A N 1
ATOM 902 C CA . ILE A 1 106 ? -3.428 -12.432 3.679 1.00 90.94 106 ILE A CA 1
ATOM 903 C C . ILE A 1 106 ? -3.155 -13.350 4.869 1.00 90.94 106 ILE A C 1
ATOM 905 O O . ILE A 1 106 ? -2.841 -14.526 4.706 1.00 90.94 106 ILE A O 1
ATOM 909 N N . LYS A 1 107 ? -3.282 -12.828 6.092 1.00 86.56 107 LYS A N 1
ATOM 910 C CA . LYS A 1 107 ? -3.104 -13.626 7.314 1.00 86.56 107 LYS A CA 1
ATOM 911 C C . LYS A 1 107 ? -4.040 -13.165 8.420 1.00 86.56 107 LYS A C 1
ATOM 913 O O . LYS A 1 107 ? -4.041 -11.996 8.794 1.00 86.56 107 LYS A O 1
ATOM 918 N N . GLY A 1 108 ? -4.830 -14.090 8.969 1.00 82.50 108 GLY A N 1
ATOM 919 C CA . GLY A 1 108 ? -5.744 -13.798 10.081 1.00 82.50 108 GLY A CA 1
ATOM 920 C C . GLY A 1 108 ? -6.756 -12.691 9.758 1.00 82.50 108 GLY A C 1
ATOM 921 O O . GLY A 1 108 ? -6.977 -11.809 10.582 1.00 82.50 108 GLY A O 1
ATOM 922 N N . GLY A 1 109 ? -7.293 -12.682 8.531 1.00 81.56 109 GLY A N 1
ATOM 923 C CA . GLY A 1 109 ? -8.238 -11.664 8.049 1.00 81.56 109 GLY A CA 1
ATOM 924 C C . GLY A 1 109 ? -7.619 -10.304 7.712 1.00 81.56 109 GLY A C 1
ATOM 925 O O . GLY A 1 109 ? -8.330 -9.419 7.248 1.00 81.56 109 GLY A O 1
ATOM 926 N N . LYS A 1 110 ? -6.309 -10.135 7.915 1.00 85.81 110 LYS A N 1
ATOM 927 C CA . LYS A 1 110 ? -5.569 -8.913 7.592 1.00 85.81 110 LYS A CA 1
ATOM 928 C C . LYS A 1 110 ? -4.914 -9.057 6.234 1.00 85.81 110 LYS A C 1
ATOM 930 O O . LYS A 1 110 ? -4.387 -10.122 5.916 1.00 85.81 110 LYS A O 1
ATOM 935 N N . ILE A 1 111 ? -4.956 -7.977 5.469 1.00 93.31 111 ILE A N 1
ATOM 936 C CA . ILE A 1 111 ? -4.499 -7.929 4.087 1.00 93.31 111 ILE A CA 1
ATOM 937 C C . ILE A 1 111 ? -3.519 -6.769 3.978 1.00 93.31 111 ILE A C 1
ATOM 939 O O . ILE A 1 111 ? -3.828 -5.657 4.406 1.00 93.31 111 ILE A O 1
ATOM 943 N N . ILE A 1 112 ? -2.346 -7.040 3.424 1.00 94.81 112 ILE A N 1
ATOM 944 C CA . ILE A 1 112 ? -1.419 -6.030 2.913 1.00 94.81 112 ILE A CA 1
ATOM 945 C C . ILE A 1 112 ? -0.987 -6.462 1.514 1.00 94.81 112 ILE A C 1
ATOM 947 O O . ILE A 1 112 ? -1.107 -7.637 1.165 1.00 94.81 112 ILE A O 1
ATOM 951 N N . VAL A 1 113 ? -0.450 -5.541 0.725 1.00 95.88 113 VAL A N 1
ATOM 952 C CA . VAL A 1 113 ? 0.178 -5.880 -0.555 1.00 95.88 113 VAL A CA 1
ATOM 953 C C . VAL A 1 113 ? 1.620 -5.410 -0.514 1.00 95.88 113 VAL A C 1
ATOM 955 O O . VAL A 1 113 ? 1.876 -4.223 -0.328 1.00 95.88 113 VAL A O 1
ATOM 958 N N . LEU A 1 114 ? 2.563 -6.336 -0.670 1.00 93.69 114 LEU A N 1
ATOM 959 C CA . LEU A 1 114 ? 3.954 -5.976 -0.908 1.00 93.69 114 LEU A CA 1
ATOM 960 C C . LEU A 1 114 ? 4.078 -5.557 -2.367 1.00 93.69 114 LEU A C 1
ATOM 962 O O . LEU A 1 114 ? 3.710 -6.304 -3.272 1.00 93.69 114 LEU A O 1
ATOM 966 N N . TYR A 1 115 ? 4.557 -4.344 -2.582 1.00 93.69 115 TYR A N 1
ATOM 967 C CA . TYR A 1 115 ? 4.736 -3.762 -3.895 1.00 93.69 115 TYR A CA 1
ATOM 968 C C . TYR A 1 115 ? 6.215 -3.553 -4.158 1.00 93.69 115 TYR A C 1
ATOM 970 O O . TYR A 1 115 ? 6.891 -2.842 -3.415 1.00 93.69 115 TYR A O 1
ATOM 978 N N . PHE A 1 116 ? 6.700 -4.177 -5.219 1.00 90.06 116 PHE A N 1
ATOM 979 C CA . PHE A 1 116 ? 8.079 -4.091 -5.648 1.00 90.06 116 PHE A CA 1
ATOM 980 C C . PHE A 1 116 ? 8.119 -3.367 -6.983 1.00 90.06 116 PHE A C 1
ATOM 982 O O . PHE A 1 116 ? 7.332 -3.682 -7.881 1.00 90.06 116 PHE A O 1
ATOM 989 N N . SER A 1 117 ? 9.044 -2.424 -7.118 1.00 87.44 117 SER A N 1
ATOM 990 C CA . SER A 1 117 ? 9.290 -1.779 -8.396 1.00 87.44 117 SER A CA 1
ATOM 991 C C . SER A 1 117 ? 10.769 -1.586 -8.694 1.00 87.44 117 SER A C 1
ATOM 993 O O . SER A 1 117 ? 11.610 -1.456 -7.802 1.00 87.44 117 SER A O 1
ATOM 995 N N . ASP A 1 118 ? 11.081 -1.579 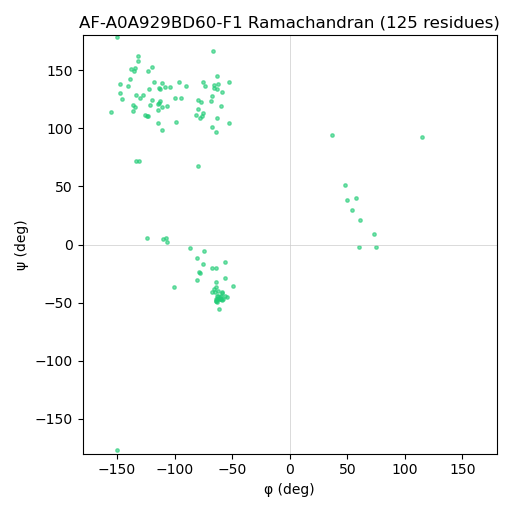-9.983 1.00 83.25 118 ASP A N 1
ATOM 996 C CA . ASP A 1 118 ? 12.371 -1.146 -10.503 1.00 83.25 118 ASP A CA 1
ATOM 997 C C . ASP A 1 118 ? 12.111 -0.240 -11.704 1.00 83.25 118 ASP A C 1
ATOM 999 O O . ASP A 1 118 ? 11.488 -0.648 -12.687 1.00 83.25 118 ASP A O 1
ATOM 1003 N N . HIS A 1 119 ? 12.549 1.012 -11.592 1.00 72.88 119 HIS A N 1
ATOM 1004 C CA . HIS A 1 119 ? 12.424 2.008 -12.645 1.00 72.88 119 HIS A CA 1
ATOM 1005 C C . HIS A 1 119 ? 13.820 2.305 -13.172 1.00 72.88 119 HIS A C 1
ATOM 1007 O O . HIS A 1 119 ? 14.559 3.115 -12.604 1.00 72.88 119 HIS A O 1
ATOM 1013 N N . LYS A 1 120 ? 14.193 1.677 -14.287 1.00 65.31 120 LYS A N 1
ATOM 1014 C CA . LYS A 1 120 ? 15.428 2.053 -14.971 1.00 65.31 120 LYS A CA 1
ATOM 1015 C C . LYS A 1 120 ? 15.190 3.366 -15.704 1.00 65.31 120 LYS A C 1
ATOM 1017 O O . LYS A 1 120 ? 14.444 3.423 -16.676 1.00 65.31 120 LYS A O 1
ATOM 1022 N N . ARG A 1 121 ? 15.855 4.440 -15.265 1.00 56.47 121 ARG A N 1
ATOM 1023 C CA . ARG A 1 121 ? 15.992 5.657 -16.077 1.00 56.47 121 ARG A CA 1
ATOM 1024 C C . ARG A 1 121 ? 16.801 5.275 -17.316 1.00 56.47 121 ARG A C 1
ATOM 1026 O O . ARG A 1 121 ? 18.025 5.202 -17.251 1.00 56.47 121 ARG A O 1
ATOM 1033 N N . TYR A 1 122 ? 16.129 4.981 -18.426 1.00 52.75 122 TYR A N 1
ATOM 1034 C CA . TYR A 1 122 ? 16.813 4.806 -19.699 1.00 52.75 122 TYR A CA 1
ATOM 1035 C C . TYR A 1 122 ? 17.471 6.143 -20.060 1.00 52.75 122 TYR A C 1
ATOM 1037 O O . TYR A 1 122 ? 16.791 7.132 -20.341 1.00 52.75 122 TYR A O 1
ATOM 1045 N N . GLY A 1 123 ? 18.800 6.202 -19.983 1.00 52.06 123 GLY A N 1
ATOM 1046 C CA . GLY A 1 123 ? 19.560 7.288 -20.581 1.00 52.06 123 GLY A CA 1
ATOM 1047 C C . GLY A 1 123 ? 19.449 7.141 -22.090 1.00 52.06 123 GLY A C 1
ATOM 1048 O O . GLY A 1 123 ? 19.779 6.083 -22.620 1.00 52.06 123 GLY A O 1
ATOM 1049 N N . LYS A 1 124 ? 18.973 8.178 -22.787 1.00 46.97 124 LYS A N 1
ATOM 1050 C CA . LYS A 1 124 ? 19.158 8.281 -24.238 1.00 46.97 124 LYS A CA 1
ATOM 1051 C C . LYS A 1 124 ? 20.652 8.107 -24.520 1.00 46.97 124 LYS A C 1
ATOM 1053 O O . LYS A 1 124 ? 21.434 9.010 -24.239 1.00 46.97 124 LYS A O 1
ATOM 1058 N N . ILE A 1 125 ? 21.057 6.948 -25.029 1.00 51.91 125 ILE A N 1
ATOM 1059 C CA . ILE A 1 125 ? 22.379 6.804 -25.628 1.00 51.91 125 ILE A CA 1
ATOM 1060 C C . ILE A 1 125 ? 22.271 7.473 -26.998 1.00 51.91 125 ILE A C 1
ATOM 1062 O O . ILE A 1 125 ? 21.537 6.994 -27.858 1.00 51.91 125 ILE A O 1
ATOM 1066 N N . GLY A 1 126 ? 22.946 8.613 -27.147 1.00 51.84 126 GLY A N 1
ATOM 1067 C CA . GLY A 1 126 ? 23.007 9.397 -28.381 1.00 51.84 126 GLY A CA 1
ATOM 1068 C C . GLY A 1 126 ? 22.350 10.771 -28.251 1.00 51.84 126 GLY A C 1
ATOM 1069 O O . GLY A 1 126 ? 21.149 10.928 -28.466 1.00 51.84 126 GLY A O 1
ATOM 1070 N N . SER A 1 127 ? 23.144 11.780 -27.902 1.00 44.44 127 SER A N 1
ATOM 1071 C CA . SER A 1 127 ? 22.921 13.193 -28.233 1.00 44.44 127 SER A CA 1
ATOM 1072 C C . SER A 1 127 ? 24.256 13.764 -28.677 1.00 44.44 127 SER A C 1
ATOM 1074 O O . SER A 1 127 ? 25.262 13.382 -28.038 1.00 44.44 127 SER A O 1
#

Radius of gyration: 15.77 Å; Cα contacts (8 Å, |Δi|>4): 180; chains: 1; bounding box: 38×31×46 Å

Secondary structure (DSSP, 8-state):
-----SHHHHHHHHHHHHHHHHH-TT-SEEEEEEEEEETTEEEEEEEE--S-SS-TT------GGGGBPP--HHHHHHHHHHHHH-----EEEEETTEEEEEEEEEETTEEEEEEEEEE-----S--

Sequence (127 aa):
MNYSFTENWINETDEILNILSKTNKHFPHISVIVKDSIDDSKLFLGFRSYYGYLSVNDTIKPHKKKYILKTTKPERDYLNKIFESKFDEIRFSAHDGNYEFYYPYIKGGKIIVLYFSDHKRYGKIGS

Nearest PDB structures (foldseek):
  4har-assembly2_C  TM=3.843E-01  e=5.722E-02  Rubella virus strain M33
  3q6a-assembly1_D  TM=7.034E-01  e=1.940E+00  Staphylococcus saprophyticus subsp. saprophyticus ATCC 15305 = NCTC 7292
  2va0-assembly5_E  TM=4.867E-01  e=1.286E+00  Cellvibrio japonicus
  8u62-assembly1_B  TM=3.743E-01  e=1.017E+00  Pseudomonas syringae pv. tomato str. DC3000
  8u64-assembly1_B  TM=3.187E-01  e=3.104E+00  Pseudomonas syringae pv. tomato str. DC3000

pLDDT: mean 84.13, std 13.87, range [44.44, 97.12]

Solvent-accessible surface area (backbone atoms only — not comparable to full-atom values): 7702 Å² total; per-residue (Å²): 132,81,89,56,104,42,70,67,52,51,52,55,49,31,53,52,32,46,51,53,26,73,73,35,87,90,36,70,36,40,28,45,34,39,79,50,69,58,96,87,43,77,47,40,36,45,49,55,54,68,81,78,81,70,45,99,82,54,85,68,74,90,56,72,83,82,28,57,49,85,68,56,69,72,56,46,55,52,53,45,40,32,76,74,67,69,47,60,78,67,49,76,49,76,57,92,64,33,36,40,36,38,42,54,46,77,56,95,93,38,68,40,29,44,36,34,36,44,76,60,81,78,72,80,86,81,131

Mean predicted aligned error: 6.73 Å